Protein AF-A0A3N6Q6B5-F1 (afdb_monomer)

Mean predicted aligned error: 8.83 Å

Nearest PDB structures (foldseek):
  8dh0-assembly1_B  TM=3.236E-01  e=8.563E+00  Escherichia phage T7
  8dh4-assembly1_B  TM=3.219E-01  e=9.160E+00  Escherichia phage T7

Structure (mmCIF, N/CA/C/O backbone):
data_AF-A0A3N6Q6B5-F1
#
_entry.id   AF-A0A3N6Q6B5-F1
#
loop_
_atom_site.group_PDB
_atom_site.id
_atom_site.type_symbol
_atom_site.label_atom_id
_atom_site.label_alt_id
_atom_site.label_comp_id
_atom_site.label_asym_id
_atom_site.label_entity_id
_atom_site.label_seq_id
_atom_site.pdbx_PDB_ins_code
_atom_site.Cartn_x
_atom_site.Cartn_y
_atom_site.Cartn_z
_atom_site.occupancy
_atom_site.B_iso_or_equiv
_atom_site.auth_seq_id
_atom_site.auth_comp_id
_atom_site.auth_asym_id
_atom_site.auth_atom_id
_atom_site.pdbx_PDB_model_num
ATOM 1 N N . MET A 1 1 ? 4.657 -13.981 -5.105 1.00 55.66 1 MET A N 1
ATOM 2 C CA . MET A 1 1 ? 3.470 -13.100 -4.949 1.00 55.66 1 MET A CA 1
ATOM 3 C C . MET A 1 1 ? 2.478 -13.225 -6.126 1.00 55.66 1 MET A C 1
ATOM 5 O O . MET A 1 1 ? 1.918 -12.230 -6.571 1.00 55.66 1 MET A O 1
ATOM 9 N N . GLN A 1 2 ? 2.208 -14.434 -6.647 1.00 57.69 2 GLN A N 1
ATOM 10 C CA . GLN A 1 2 ? 1.219 -14.614 -7.730 1.00 57.69 2 GLN A CA 1
ATOM 11 C C . GLN A 1 2 ? -0.222 -14.544 -7.197 1.00 57.69 2 GLN A C 1
ATOM 13 O O . GLN A 1 2 ? -1.096 -13.977 -7.847 1.00 57.69 2 GLN A O 1
ATOM 18 N N . ALA A 1 3 ? -0.449 -15.084 -5.994 1.00 67.81 3 ALA A N 1
ATOM 19 C CA . ALA A 1 3 ? -1.760 -15.166 -5.352 1.00 67.81 3 ALA A CA 1
ATOM 20 C C . ALA A 1 3 ? -2.411 -13.786 -5.172 1.00 67.81 3 ALA A C 1
ATOM 22 O O . ALA A 1 3 ? -3.564 -13.589 -5.537 1.00 67.81 3 ALA A O 1
ATOM 23 N N . CYS A 1 4 ? -1.628 -12.795 -4.739 1.00 74.69 4 CYS A N 1
ATOM 24 C CA . CYS A 1 4 ? -2.102 -11.424 -4.567 1.00 74.69 4 CYS A CA 1
ATOM 25 C C . CYS A 1 4 ? -2.299 -10.648 -5.868 1.00 74.69 4 CYS A C 1
ATOM 27 O O . CYS A 1 4 ? -2.855 -9.560 -5.831 1.00 74.69 4 CYS A O 1
ATOM 29 N N . ARG A 1 5 ? -1.865 -11.153 -7.032 1.00 74.44 5 ARG A N 1
ATOM 30 C CA . ARG A 1 5 ? -2.007 -10.428 -8.307 1.00 74.44 5 ARG A CA 1
ATOM 31 C C . ARG A 1 5 ? -3.471 -10.352 -8.758 1.00 74.44 5 ARG A C 1
ATOM 33 O O . ARG A 1 5 ? -3.868 -9.386 -9.408 1.00 74.44 5 ARG A O 1
ATOM 40 N N . ALA A 1 6 ? -4.274 -11.366 -8.434 1.00 78.25 6 ALA A N 1
ATOM 41 C CA . ALA A 1 6 ? -5.712 -11.356 -8.696 1.00 78.25 6 ALA A CA 1
ATOM 42 C C . ALA A 1 6 ? -6.431 -10.344 -7.795 1.00 78.25 6 ALA A C 1
ATOM 44 O O . ALA A 1 6 ? -7.188 -9.518 -8.301 1.00 78.25 6 ALA A O 1
ATOM 45 N N . ASP A 1 7 ? -6.112 -10.364 -6.500 1.00 80.94 7 ASP A N 1
ATOM 46 C CA . ASP A 1 7 ? -6.648 -9.434 -5.505 1.00 80.94 7 ASP A CA 1
ATOM 47 C C . ASP A 1 7 ? -6.226 -7.996 -5.792 1.00 80.94 7 ASP A C 1
ATOM 49 O O . ASP A 1 7 ? -7.061 -7.104 -5.845 1.00 80.94 7 ASP A O 1
ATOM 53 N N . TYR A 1 8 ? -4.953 -7.773 -6.107 1.00 79.25 8 TYR A N 1
ATOM 54 C CA . TYR A 1 8 ? -4.437 -6.468 -6.498 1.00 79.25 8 TYR A CA 1
ATOM 55 C C . TYR A 1 8 ? -5.162 -5.912 -7.728 1.00 79.25 8 TYR A C 1
ATOM 57 O O . TYR A 1 8 ? -5.579 -4.767 -7.704 1.00 79.25 8 TYR A O 1
ATOM 65 N N . ARG A 1 9 ? -5.406 -6.704 -8.780 1.00 80.19 9 ARG A N 1
ATOM 66 C CA . ARG A 1 9 ? -6.171 -6.222 -9.949 1.00 80.19 9 ARG A CA 1
ATOM 67 C C . ARG A 1 9 ? -7.660 -5.988 -9.674 1.00 80.19 9 ARG A C 1
ATOM 69 O O . ARG A 1 9 ? -8.306 -5.347 -10.489 1.00 80.19 9 ARG A O 1
ATOM 76 N N . ARG A 1 10 ? -8.223 -6.546 -8.600 1.00 84.00 10 ARG A N 1
ATOM 77 C CA . ARG A 1 10 ? -9.631 -6.332 -8.224 1.00 84.00 10 ARG A CA 1
ATOM 78 C C . ARG A 1 10 ? -9.812 -5.183 -7.239 1.00 84.00 10 ARG A C 1
ATOM 80 O O . ARG A 1 10 ? -10.776 -4.443 -7.355 1.00 84.00 10 ARG A O 1
ATOM 87 N N . LEU A 1 11 ? -8.911 -5.074 -6.268 1.00 85.00 11 LEU A N 1
ATOM 88 C CA . LEU A 1 11 ? -9.011 -4.171 -5.120 1.00 85.00 11 LEU A CA 1
ATOM 89 C C . LEU A 1 11 ? -8.112 -2.939 -5.283 1.00 85.00 11 LEU A C 1
ATOM 91 O O . LEU A 1 11 ? -8.450 -1.858 -4.825 1.00 85.00 11 LEU A O 1
ATOM 95 N N . CYS A 1 12 ? -6.969 -3.104 -5.946 1.00 86.00 12 CYS A N 1
ATOM 96 C CA . CYS A 1 12 ? -5.878 -2.135 -6.015 1.00 86.00 12 CYS A CA 1
ATOM 97 C C . CYS A 1 12 ? -5.448 -1.846 -7.464 1.00 86.00 12 CYS A C 1
ATOM 99 O O . CYS A 1 12 ? -4.301 -1.473 -7.698 1.00 86.00 12 CYS A O 1
ATOM 101 N N . SER A 1 13 ? -6.330 -2.039 -8.451 1.00 82.75 13 SER A N 1
ATOM 102 C CA . SER A 1 13 ? -6.011 -1.869 -9.880 1.00 82.75 13 SER A CA 1
ATOM 103 C C . SER A 1 13 ? -5.583 -0.452 -10.245 1.00 82.75 13 SER A C 1
ATOM 105 O O . SER A 1 13 ? -4.865 -0.269 -11.222 1.00 82.75 13 SER A O 1
ATOM 107 N N . ASP A 1 14 ? -6.014 0.527 -9.454 1.00 83.75 14 ASP A N 1
ATOM 108 C CA . ASP A 1 14 ? -5.648 1.937 -9.588 1.00 83.75 14 ASP A CA 1
ATOM 109 C C . ASP A 1 14 ? -4.273 2.258 -8.965 1.00 83.75 14 ASP A C 1
ATOM 111 O O . ASP A 1 14 ? -3.632 3.264 -9.260 1.00 83.75 14 ASP A O 1
ATOM 115 N N . VAL A 1 15 ? -3.763 1.373 -8.107 1.00 82.88 15 VAL A N 1
ATOM 116 C CA . VAL A 1 15 ? -2.528 1.611 -7.362 1.00 82.88 15 VAL A CA 1
ATOM 117 C C . VAL A 1 15 ? -1.337 1.321 -8.252 1.00 82.88 15 VAL A C 1
ATOM 119 O O . VAL A 1 15 ? -1.077 0.170 -8.572 1.00 82.88 15 VAL A O 1
ATOM 122 N N . ALA A 1 16 ? -0.557 2.336 -8.607 1.00 75.56 16 ALA A N 1
ATOM 123 C CA . ALA A 1 16 ? 0.614 2.150 -9.460 1.00 75.56 16 ALA A CA 1
ATOM 124 C C . ALA A 1 16 ? 1.612 1.111 -8.888 1.00 75.56 16 ALA A C 1
ATOM 126 O O . ALA A 1 16 ? 1.952 1.166 -7.696 1.00 75.56 16 ALA A O 1
ATOM 127 N N . PRO A 1 17 ? 2.123 0.181 -9.719 1.00 69.69 17 PRO A N 1
ATOM 128 C CA . PRO A 1 17 ? 3.107 -0.789 -9.273 1.00 69.69 17 PRO A CA 1
ATOM 129 C C . PRO A 1 17 ? 4.432 -0.110 -8.893 1.00 69.69 17 PRO A C 1
ATOM 131 O O . PRO A 1 17 ? 4.897 0.812 -9.559 1.00 69.69 17 PRO A O 1
ATOM 134 N N . GLY A 1 18 ? 5.047 -0.579 -7.802 1.00 69.06 18 GLY A N 1
ATOM 135 C CA . GLY A 1 18 ? 6.338 -0.090 -7.300 1.00 69.06 18 GLY A CA 1
ATOM 136 C C . GLY A 1 18 ? 6.262 0.762 -6.024 1.00 69.06 18 GLY A C 1
ATOM 137 O O . GLY A 1 18 ? 5.272 1.444 -5.744 1.00 69.06 18 GLY A O 1
ATOM 138 N N . GLY A 1 19 ? 7.335 0.708 -5.227 1.00 72.94 19 GLY A N 1
ATOM 139 C CA . GLY A 1 19 ? 7.500 1.515 -4.008 1.00 72.94 19 GLY A CA 1
ATOM 140 C C . GL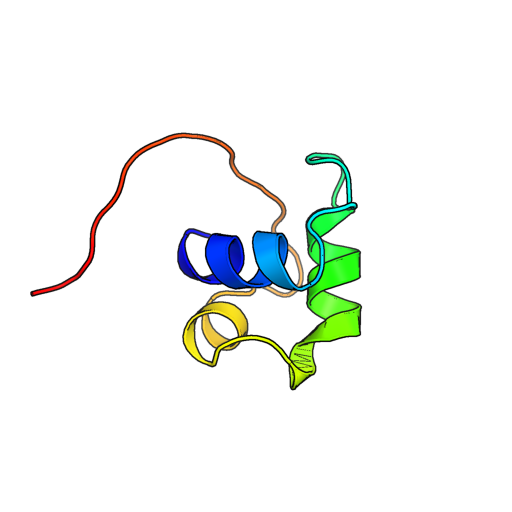Y A 1 19 ? 6.626 1.095 -2.820 1.00 72.94 19 GLY A C 1
ATOM 141 O O . GLY A 1 19 ? 6.239 1.941 -2.027 1.00 72.94 19 GLY A O 1
ATOM 142 N N . GLY A 1 20 ? 6.235 -0.180 -2.714 1.00 76.19 20 GLY A N 1
ATOM 143 C CA . GLY A 1 20 ? 5.448 -0.677 -1.571 1.00 76.19 20 GLY A CA 1
ATOM 144 C C . GLY A 1 20 ? 3.973 -0.245 -1.539 1.00 76.19 20 GLY A C 1
ATOM 145 O O . GLY A 1 20 ? 3.220 -0.728 -0.699 1.00 76.19 20 GLY A O 1
ATOM 146 N N . ARG A 1 21 ? 3.519 0.580 -2.492 1.00 82.62 21 ARG A N 1
ATOM 147 C CA . ARG A 1 21 ? 2.121 1.045 -2.603 1.00 82.62 21 ARG A CA 1
ATOM 148 C C . ARG A 1 21 ? 1.121 -0.100 -2.763 1.00 82.62 21 ARG A C 1
ATOM 150 O O . ARG A 1 21 ? 0.069 -0.099 -2.132 1.00 82.62 21 ARG A O 1
ATOM 157 N N . ILE A 1 22 ? 1.498 -1.118 -3.539 1.00 78.38 22 ILE A N 1
ATOM 158 C CA . ILE A 1 22 ? 0.723 -2.358 -3.685 1.00 78.38 22 ILE A CA 1
ATOM 159 C C . ILE A 1 22 ? 0.482 -3.005 -2.316 1.00 78.38 22 ILE A C 1
ATOM 161 O O . ILE A 1 22 ? -0.625 -3.448 -2.030 1.00 78.38 22 ILE A O 1
ATOM 165 N N . LEU A 1 23 ? 1.507 -3.030 -1.462 1.00 77.19 23 LEU A N 1
ATOM 166 C CA . LEU A 1 23 ? 1.429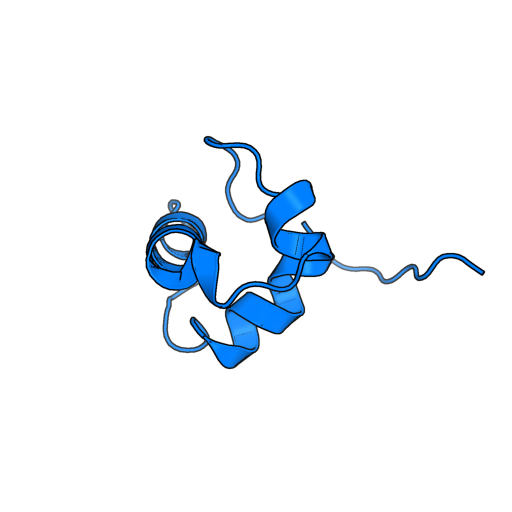 -3.656 -0.149 1.00 77.19 23 LEU A CA 1
ATOM 167 C C . LEU A 1 23 ? 0.520 -2.868 0.789 1.00 77.19 23 LEU A C 1
ATOM 169 O O . LEU A 1 23 ? -0.330 -3.467 1.431 1.00 77.19 23 LEU A O 1
ATOM 173 N N . ALA A 1 24 ? 0.642 -1.539 0.805 1.00 83.69 24 ALA A N 1
ATOM 174 C CA . ALA A 1 24 ? -0.234 -0.674 1.591 1.00 83.69 24 ALA A CA 1
ATOM 175 C C . ALA A 1 24 ? -1.709 -0.871 1.213 1.00 83.69 24 ALA A C 1
ATOM 177 O O . ALA A 1 24 ? -2.559 -1.012 2.087 1.00 83.69 24 ALA A O 1
ATOM 178 N N . CYS A 1 25 ? -2.007 -0.965 -0.086 1.00 86.56 25 CYS A N 1
ATOM 179 C CA . CYS A 1 25 ? -3.365 -1.233 -0.537 1.00 86.56 25 CYS A CA 1
ATOM 180 C C . CYS A 1 25 ? -3.840 -2.638 -0.141 1.00 86.56 25 CYS A C 1
ATOM 182 O O . CYS A 1 25 ? -4.883 -2.777 0.491 1.00 86.56 25 CYS A O 1
ATOM 184 N N . LEU A 1 26 ? -3.053 -3.683 -0.416 1.00 82.81 26 LEU A N 1
ATOM 185 C CA . LEU A 1 26 ? -3.398 -5.047 -0.001 1.00 82.81 26 LEU A CA 1
ATOM 186 C C . LEU A 1 26 ? -3.596 -5.146 1.521 1.00 82.81 26 LEU A C 1
ATOM 188 O O . LEU A 1 26 ? -4.467 -5.879 1.970 1.00 82.81 26 LEU A O 1
ATOM 192 N N . GLN A 1 27 ? -2.838 -4.387 2.313 1.00 81.31 27 GLN A N 1
ATOM 193 C CA . GLN A 1 27 ? -2.926 -4.376 3.771 1.00 81.31 27 GLN A CA 1
ATOM 194 C C . GLN A 1 27 ? -4.185 -3.665 4.281 1.00 81.31 27 GLN A C 1
ATOM 196 O O . GLN A 1 27 ? -4.842 -4.179 5.184 1.00 81.31 27 GLN A O 1
ATOM 201 N N . SER A 1 28 ? -4.582 -2.553 3.658 1.00 84.69 28 SER A N 1
ATOM 202 C CA . SER A 1 28 ? -5.887 -1.919 3.903 1.00 84.69 28 SER A CA 1
ATOM 203 C C . SER A 1 28 ? -7.053 -2.829 3.517 1.00 84.69 28 SER A C 1
ATOM 205 O O . SER A 1 28 ? -8.105 -2.804 4.150 1.00 84.69 28 SER A O 1
ATOM 207 N N . HIS A 1 29 ? -6.853 -3.675 2.508 1.00 85.19 29 HIS A N 1
ATOM 208 C CA . HIS A 1 29 ? -7.843 -4.635 2.038 1.00 85.19 29 HIS A CA 1
ATOM 209 C C . HIS A 1 29 ? -7.597 -6.059 2.547 1.00 85.19 29 HIS A C 1
ATOM 211 O O . HIS A 1 29 ? -8.171 -6.991 1.994 1.00 85.19 29 HIS A O 1
ATOM 217 N N . ALA A 1 30 ? -6.815 -6.249 3.620 1.00 79.06 30 ALA A N 1
ATOM 218 C CA . ALA A 1 30 ? -6.367 -7.573 4.065 1.00 79.06 30 ALA A CA 1
ATOM 219 C C . ALA A 1 30 ? -7.516 -8.554 4.361 1.00 79.06 30 ALA A C 1
ATOM 221 O O . ALA A 1 30 ? -7.390 -9.747 4.101 1.00 79.06 30 ALA A O 1
ATOM 222 N N . GLY A 1 31 ? -8.654 -8.049 4.851 1.00 81.94 31 GLY A N 1
ATOM 223 C CA . GLY A 1 31 ? -9.865 -8.846 5.088 1.00 81.94 31 GLY A CA 1
ATOM 224 C C . GLY A 1 31 ? -10.672 -9.190 3.829 1.00 81.94 31 GLY A C 1
ATOM 225 O O . GLY A 1 31 ? -11.549 -10.043 3.887 1.00 81.94 31 GLY A O 1
ATOM 226 N N . GLN A 1 32 ? -10.387 -8.538 2.700 1.00 84.25 32 GLN A N 1
ATOM 227 C CA . GLN A 1 32 ? -11.009 -8.786 1.392 1.00 84.25 32 GLN A CA 1
ATOM 228 C C . GLN A 1 32 ? -10.106 -9.601 0.457 1.00 84.25 32 GLN A C 1
ATOM 230 O O . GLN A 1 32 ? -10.508 -9.929 -0.658 1.00 84.25 32 GLN A O 1
ATOM 235 N N . LEU A 1 33 ? -8.885 -9.917 0.893 1.00 83.12 33 LEU A N 1
ATOM 236 C CA . LEU A 1 33 ? -7.961 -10.744 0.131 1.00 83.12 33 LEU A CA 1
ATOM 237 C C . LEU A 1 33 ? -8.406 -12.198 0.120 1.00 83.12 33 LEU A C 1
ATOM 239 O O . LEU A 1 33 ? -8.993 -12.709 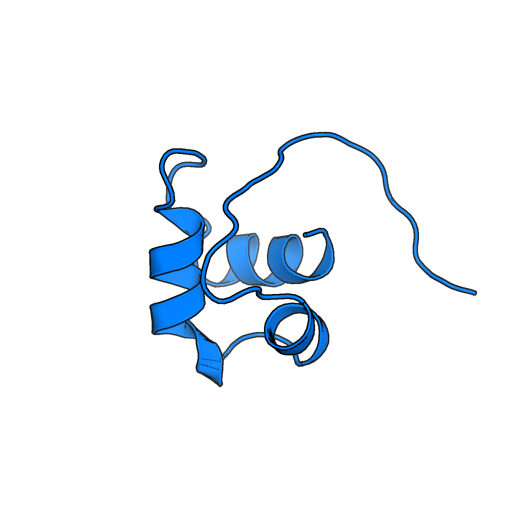1.076 1.00 83.12 33 LEU A O 1
ATOM 243 N N . THR A 1 34 ? -8.014 -12.910 -0.932 1.00 82.62 34 THR A N 1
ATOM 244 C CA . THR A 1 34 ? -8.112 -14.366 -0.932 1.00 82.62 34 THR A CA 1
ATOM 245 C C . THR A 1 34 ? -7.237 -14.969 0.164 1.00 82.62 34 THR A C 1
ATOM 247 O O . THR A 1 34 ? -6.140 -14.481 0.451 1.00 82.62 34 THR A O 1
ATOM 250 N N . SER A 1 35 ? -7.664 -16.101 0.732 1.00 81.69 35 SER A N 1
ATOM 251 C CA . SER A 1 35 ? -6.868 -16.843 1.721 1.00 81.69 35 SER A CA 1
ATOM 252 C C . SER A 1 35 ? -5.479 -17.212 1.194 1.00 81.69 35 SER A C 1
ATOM 254 O O . SER A 1 35 ? -4.533 -17.335 1.964 1.00 81.69 35 SER A O 1
ATOM 256 N N . THR A 1 36 ? -5.326 -17.368 -0.121 1.00 79.50 36 THR A N 1
ATOM 257 C CA . THR A 1 36 ? -4.034 -17.625 -0.760 1.00 79.50 36 THR A CA 1
ATOM 258 C C . THR A 1 36 ? -3.129 -16.393 -0.721 1.00 79.50 36 THR A C 1
ATOM 260 O O . THR A 1 36 ? -1.944 -16.524 -0.428 1.00 79.50 36 THR A O 1
ATOM 263 N N . CYS A 1 37 ? -3.655 -15.192 -0.973 1.00 80.12 37 CYS A N 1
ATOM 264 C CA . CYS A 1 37 ? -2.896 -13.948 -0.841 1.00 80.12 37 CYS A CA 1
ATOM 265 C C . CYS A 1 37 ? -2.603 -13.613 0.629 1.00 80.12 37 CYS A C 1
ATOM 267 O O . CYS A 1 37 ? -1.465 -13.312 0.972 1.00 80.12 37 CYS A O 1
ATOM 269 N N . ALA A 1 38 ? -3.588 -13.762 1.518 1.00 79.50 38 ALA A N 1
ATOM 270 C CA . ALA A 1 38 ? -3.427 -13.509 2.949 1.00 79.50 38 ALA A CA 1
ATOM 271 C C . ALA A 1 38 ? -2.3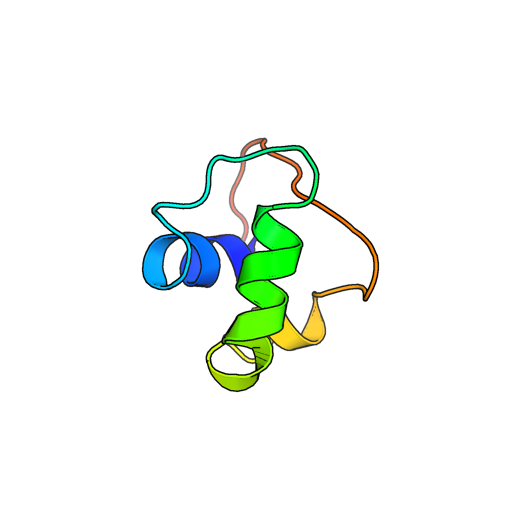62 -14.413 3.597 1.00 79.50 38 ALA A C 1
ATOM 273 O O . ALA A 1 38 ? -1.565 -13.939 4.400 1.00 79.50 38 ALA A O 1
ATOM 274 N N . GLN A 1 39 ? -2.294 -15.691 3.207 1.00 79.06 39 GLN A N 1
ATOM 275 C CA . GLN A 1 39 ? -1.260 -16.615 3.692 1.00 79.06 39 GLN A CA 1
ATOM 276 C C . GLN A 1 39 ? 0.123 -16.364 3.083 1.00 79.06 39 GLN A C 1
ATOM 278 O O . GLN A 1 39 ? 1.131 -16.736 3.677 1.00 79.06 39 GLN A O 1
ATOM 283 N N . THR A 1 40 ? 0.185 -15.761 1.894 1.00 72.25 40 THR A N 1
ATOM 284 C CA . THR A 1 40 ? 1.447 -15.498 1.186 1.00 72.25 40 THR A CA 1
ATOM 285 C C . THR A 1 40 ? 1.944 -14.070 1.347 1.00 72.25 40 THR A C 1
ATOM 287 O O . THR A 1 40 ? 3.001 -13.767 0.806 1.00 72.25 40 THR A O 1
ATOM 290 N N . LEU A 1 41 ? 1.226 -13.207 2.072 1.00 73.12 41 LEU A N 1
ATOM 291 C CA . LEU A 1 41 ? 1.651 -11.854 2.412 1.00 73.12 41 LEU A CA 1
ATOM 292 C C . LEU A 1 41 ? 2.663 -11.897 3.565 1.00 73.12 41 LEU A C 1
ATOM 294 O O . LEU A 1 41 ? 2.263 -11.994 4.728 1.00 73.12 41 LEU A O 1
ATOM 298 N N . PRO A 1 42 ? 3.978 -11.771 3.307 1.00 58.44 42 PRO A N 1
ATOM 299 C CA . PRO A 1 42 ? 4.889 -11.373 4.359 1.00 58.44 42 PRO A CA 1
ATOM 300 C C . PRO A 1 42 ? 4.523 -9.949 4.761 1.00 58.44 42 PRO A C 1
ATOM 302 O O . PRO A 1 42 ? 4.258 -9.095 3.914 1.00 58.44 42 PRO A O 1
ATOM 305 N N . ARG A 1 43 ? 4.590 -9.660 6.058 1.00 58.88 43 ARG A N 1
ATOM 306 C CA . ARG A 1 43 ? 4.334 -8.328 6.627 1.00 58.88 43 ARG A CA 1
ATOM 307 C C . ARG A 1 43 ? 5.275 -7.231 6.067 1.00 58.88 43 ARG A C 1
ATOM 309 O O . ARG A 1 43 ? 5.163 -6.090 6.496 1.00 58.88 43 ARG A O 1
ATOM 316 N N . THR A 1 44 ? 6.184 -7.567 5.134 1.00 49.62 44 THR A N 1
ATOM 317 C CA . THR A 1 44 ? 7.281 -6.723 4.633 1.00 49.62 44 THR A CA 1
ATOM 318 C C . THR A 1 44 ? 7.789 -6.952 3.181 1.00 49.62 44 THR A C 1
ATOM 320 O O . THR A 1 44 ? 8.792 -6.329 2.848 1.00 49.62 44 THR A O 1
ATOM 323 N N . GLN A 1 45 ? 7.181 -7.738 2.265 1.00 48.84 45 GLN A N 1
ATOM 324 C CA . GLN A 1 45 ? 7.702 -7.828 0.866 1.00 48.84 45 GLN A CA 1
ATOM 325 C C . GLN A 1 45 ? 6.736 -7.384 -0.232 1.00 48.84 45 GLN A C 1
ATOM 327 O O . GLN A 1 45 ? 5.632 -7.899 -0.377 1.00 48.84 45 GLN A O 1
ATOM 332 N N . ALA A 1 46 ? 7.248 -6.427 -1.007 1.00 52.53 46 ALA A N 1
ATOM 333 C CA . ALA A 1 46 ? 6.671 -5.706 -2.126 1.00 52.53 46 ALA A CA 1
ATOM 334 C C . ALA A 1 46 ? 6.630 -6.518 -3.432 1.00 52.53 46 ALA A C 1
ATOM 336 O O . ALA A 1 46 ? 7.085 -7.655 -3.513 1.00 52.53 46 ALA A O 1
ATOM 337 N N . GLY A 1 47 ? 6.059 -5.890 -4.461 1.00 58.72 47 GLY A N 1
ATOM 338 C CA . GLY A 1 47 ? 5.957 -6.440 -5.800 1.00 58.72 47 GLY A CA 1
ATOM 339 C C . GLY A 1 47 ? 7.279 -6.958 -6.360 1.00 58.72 47 GLY A C 1
ATOM 340 O O . GLY A 1 47 ? 8.298 -6.278 -6.323 1.00 58.72 47 GLY A O 1
ATOM 341 N N . ASP A 1 48 ? 7.178 -8.136 -6.956 1.00 41.06 48 ASP A N 1
ATOM 342 C CA . ASP A 1 48 ? 8.048 -8.576 -8.029 1.00 41.06 48 ASP A CA 1
ATOM 343 C C . ASP A 1 48 ? 7.171 -8.763 -9.274 1.00 41.06 48 ASP A C 1
ATOM 345 O O . ASP A 1 48 ? 6.208 -9.544 -9.303 1.00 41.06 48 ASP A O 1
ATOM 349 N N . SER A 1 49 ? 7.451 -7.936 -10.273 1.00 55.09 49 SER A N 1
ATOM 350 C CA . SER A 1 49 ? 6.849 -7.990 -11.596 1.00 55.09 49 SER A CA 1
ATOM 351 C C . SER A 1 49 ? 7.772 -8.773 -12.526 1.00 55.09 49 SER A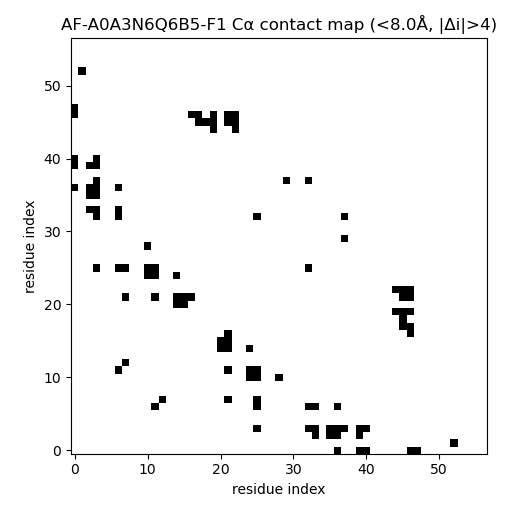 C 1
ATOM 353 O O . SER A 1 49 ? 8.590 -8.162 -13.197 1.00 55.09 49 SER A O 1
ATOM 355 N N . ALA A 1 50 ? 7.592 -10.090 -12.638 1.00 44.12 50 ALA A N 1
ATOM 356 C CA . ALA A 1 50 ? 7.871 -10.867 -13.857 1.00 44.12 50 ALA A CA 1
ATOM 357 C C . ALA A 1 50 ? 7.185 -12.241 -13.726 1.00 44.12 50 ALA A C 1
ATOM 359 O O . ALA A 1 50 ? 7.387 -12.963 -12.763 1.00 44.12 50 ALA A O 1
ATOM 360 N N . ALA A 1 51 ? 6.134 -12.536 -14.498 1.00 55.03 51 ALA A N 1
ATOM 361 C CA . ALA A 1 51 ? 6.241 -13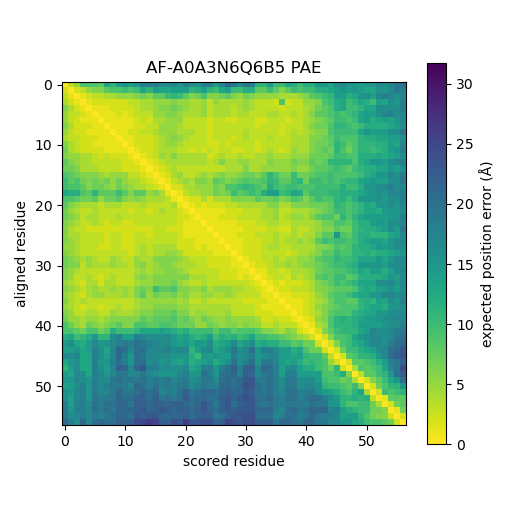.483 -15.615 1.00 55.03 51 ALA A CA 1
ATOM 362 C C . ALA A 1 51 ? 6.717 -14.856 -15.101 1.00 55.03 51 ALA A C 1
ATOM 364 O O . ALA A 1 51 ? 7.902 -15.134 -15.032 1.00 55.03 51 ALA A O 1
ATOM 365 N N . THR A 1 52 ? 5.837 -15.746 -14.651 1.00 36.88 52 THR A N 1
ATOM 366 C CA . THR A 1 52 ? 5.193 -16.762 -15.506 1.00 36.88 52 THR A CA 1
ATOM 367 C C . THR A 1 52 ? 4.303 -17.613 -14.590 1.00 36.88 52 THR A C 1
ATOM 369 O O . THR A 1 52 ? 4.545 -17.690 -13.388 1.00 36.88 52 TH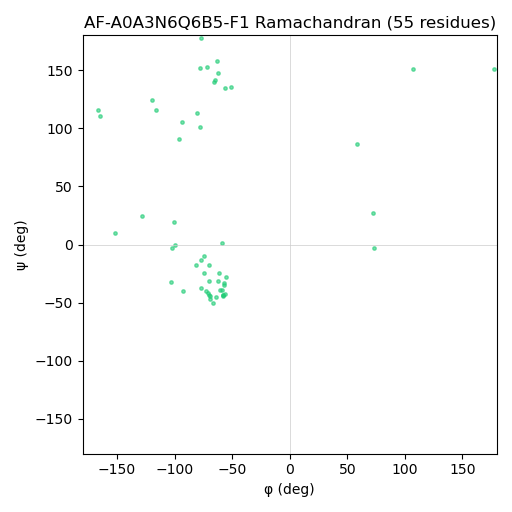R A O 1
ATOM 372 N N . GLY A 1 53 ? 3.211 -18.168 -15.114 1.00 57.59 53 GLY A N 1
ATOM 373 C CA . GLY A 1 53 ? 2.255 -18.940 -14.321 1.00 57.59 53 GLY A CA 1
ATOM 374 C C . GLY A 1 53 ? 2.832 -20.213 -13.696 1.00 57.59 53 GLY A C 1
ATOM 375 O O . GLY A 1 53 ? 3.795 -20.771 -14.203 1.00 57.59 53 GLY A O 1
ATOM 376 N N . ALA A 1 54 ? 2.182 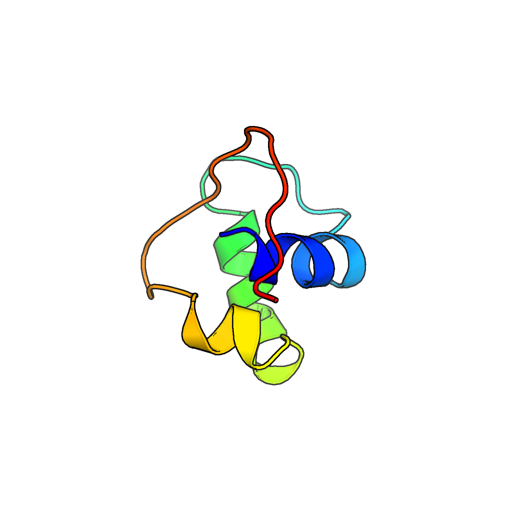-20.683 -12.631 1.00 43.03 54 ALA A N 1
ATOM 377 C CA . ALA A 1 54 ? 2.044 -22.103 -12.317 1.00 43.03 54 ALA A CA 1
ATOM 378 C C . ALA A 1 54 ? 0.967 -22.282 -11.237 1.00 43.03 54 ALA A C 1
ATOM 380 O O . ALA A 1 54 ? 1.088 -21.784 -10.117 1.00 43.03 54 ALA A O 1
ATOM 381 N N . ALA A 1 55 ? -0.107 -22.968 -11.613 1.00 38.53 55 ALA A N 1
ATOM 382 C CA . ALA A 1 55 ? -1.018 -23.643 -10.701 1.00 38.53 55 ALA A CA 1
ATOM 383 C C . ALA A 1 55 ? -0.374 -24.968 -10.248 1.00 38.53 55 ALA A C 1
ATOM 385 O O . ALA A 1 55 ? 0.373 -25.547 -11.037 1.00 38.53 55 ALA A O 1
ATOM 386 N N . PRO A 1 56 ? -0.669 -25.500 -9.051 1.00 57.22 56 PRO A N 1
ATOM 387 C CA . PRO A 1 56 ? -0.389 -26.896 -8.757 1.00 57.22 56 PRO A CA 1
ATOM 388 C C . PRO A 1 56 ? -1.628 -27.759 -9.057 1.00 57.22 56 PRO A C 1
ATOM 390 O O . PRO A 1 56 ? -2.595 -27.736 -8.294 1.00 57.22 56 PRO A O 1
ATOM 393 N N . LYS A 1 57 ? -1.594 -28.520 -10.160 1.00 44.59 57 LYS A N 1
ATOM 394 C CA . LYS A 1 57 ? -2.007 -29.934 -10.210 1.00 44.59 57 LYS A CA 1
ATOM 395 C C . LYS A 1 57 ? -1.348 -30.643 -11.388 1.00 44.59 57 LYS A C 1
ATOM 397 O O . LYS A 1 57 ? -1.236 -30.000 -12.453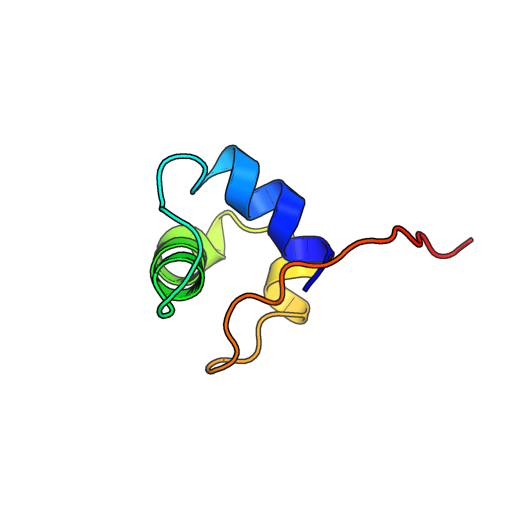 1.00 44.59 57 LYS A O 1
#

Sequence (57 aa):
MQACRADYRRLCSDVAPGGGRILACLQSHAGQLTSTCAQTLPRTQAGDSAATGAAPK

Radius of gyration: 10.77 Å; Cα contacts (8 Å, |Δi|>4): 53; chains: 1; bounding box: 19×32×22 Å

Secondary structure (DSSP, 8-state):
--HHHHHHHHHSTTS-SSTTHHHHHHHHTGGGS-HHHHHH--TT-------------

Foldseek 3Di:
DVQCVVVCCVQVVVQDADDCSSVVRCVVCVVVGDPVCNVVDDPDDGDDDDDDDDDDD

pLDDT: mean 70.45, std 14.56, range [36.88, 86.56]

Solvent-accessible surface area (backbone atoms only — not comparable to full-atom values): 3796 Å² total; per-residue (Å²): 118,70,58,39,51,60,43,36,60,72,77,36,63,85,51,62,86,64,92,47,46,53,46,55,46,50,58,78,37,47,91,77,42,50,72,62,22,57,72,64,56,58,102,80,70,58,89,81,92,71,92,74,90,81,82,95,130